Protein AF-A0AAV2QEU0-F1 (afdb_monomer)

Secondary structure (DSSP, 8-state):
-----------------EETTEEE-TTS-EEEPPHHHHHHEEEEETTEEEETTS-EEEPPHHHHHHHTT----S-TTSPPPEEEEETTEEEETTS-EEE--

Radius of gyration: 18.78 Å; Cα contacts (8 Å, |Δi|>4): 143; chains: 1; bounding box: 46×44×54 Å

Sequence (101 aa):
MKVMAAICLLVVGASAQVGPSGIISPDGNNVQFTHEQAHSIVVVGPSGLVTKDGKNIQLTHGQATLNAAIPVPAAPWAPATVLLDGPSGTVMSDGTLVQKR

Structure (mmCIF, N/CA/C/O backbone):
data_AF-A0AAV2QEU0-F1
#
_entry.id   AF-A0AAV2QEU0-F1
#
loop_
_atom_site.group_PDB
_atom_site.id
_atom_site.type_symbol
_atom_site.label_atom_id
_atom_site.label_alt_id
_atom_site.label_comp_id
_atom_site.label_asym_id
_atom_site.label_entity_id
_atom_site.label_seq_id
_atom_site.pdbx_PDB_ins_code
_atom_site.Cartn_x
_atom_site.Cartn_y
_atom_site.Cartn_z
_atom_site.occupancy
_atom_site.B_iso_or_equiv
_atom_site.auth_seq_id
_atom_site.auth_comp_id
_atom_site.auth_asym_id
_atom_site.auth_atom_id
_atom_site.pdbx_PDB_model_num
ATOM 1 N N . MET A 1 1 ? 34.685 32.460 -7.157 1.00 34.25 1 MET A N 1
ATOM 2 C CA . MET A 1 1 ? 35.546 31.426 -6.537 1.00 34.25 1 MET A CA 1
ATOM 3 C C . MET A 1 1 ? 34.652 30.568 -5.643 1.00 34.25 1 MET A C 1
ATOM 5 O O . MET A 1 1 ? 34.216 31.049 -4.615 1.00 34.25 1 MET A O 1
ATOM 9 N N . LYS A 1 2 ? 34.028 29.526 -6.210 1.00 37.78 2 LYS A N 1
ATOM 10 C CA . LYS A 1 2 ? 34.336 28.097 -5.974 1.00 37.78 2 LYS A CA 1
ATOM 11 C C . LYS A 1 2 ? 34.193 27.677 -4.500 1.00 37.78 2 LYS A C 1
ATOM 13 O O . LYS A 1 2 ? 35.189 27.498 -3.813 1.00 37.78 2 LYS A O 1
ATOM 18 N N . VAL A 1 3 ? 32.951 27.484 -4.053 1.00 43.78 3 VAL A N 1
ATOM 19 C CA . VAL A 1 3 ? 32.659 26.687 -2.854 1.00 43.78 3 VAL A CA 1
ATOM 20 C C . VAL A 1 3 ? 32.533 25.232 -3.304 1.00 43.78 3 VAL A C 1
ATOM 22 O O . VAL A 1 3 ? 31.608 24.878 -4.031 1.00 43.78 3 VAL A O 1
ATOM 25 N N . MET A 1 4 ? 33.512 24.411 -2.923 1.00 41.12 4 MET A N 1
ATOM 26 C CA . MET A 1 4 ? 33.369 22.957 -2.862 1.00 41.12 4 MET A CA 1
ATOM 27 C C . MET A 1 4 ? 32.362 22.644 -1.753 1.00 41.12 4 MET A C 1
ATOM 29 O O . MET A 1 4 ? 32.650 22.900 -0.587 1.00 41.12 4 MET A O 1
ATOM 33 N N . ALA A 1 5 ? 31.207 22.086 -2.103 1.00 45.12 5 ALA A N 1
ATOM 34 C CA . ALA A 1 5 ? 30.316 21.443 -1.147 1.00 45.12 5 ALA A CA 1
ATOM 35 C C . ALA A 1 5 ? 30.199 19.969 -1.536 1.00 45.12 5 ALA A C 1
ATOM 37 O O . ALA A 1 5 ? 29.816 19.631 -2.656 1.00 45.12 5 ALA A O 1
ATOM 38 N N . ALA A 1 6 ? 30.622 19.113 -0.611 1.00 46.16 6 ALA A N 1
ATOM 39 C CA . ALA A 1 6 ? 30.575 17.669 -0.715 1.00 46.16 6 ALA A CA 1
ATOM 40 C C . ALA A 1 6 ? 29.144 17.189 -1.000 1.00 46.16 6 ALA A C 1
ATOM 42 O O 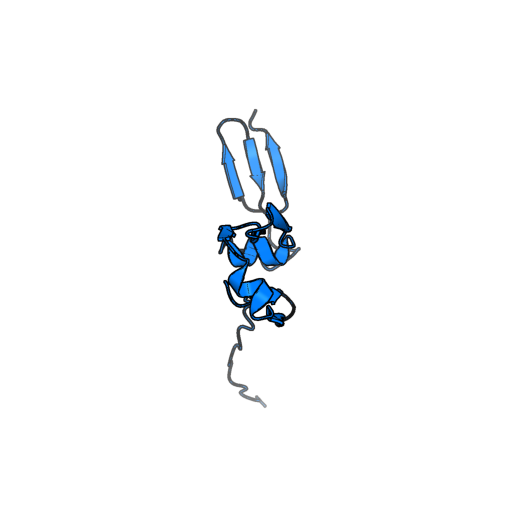. ALA A 1 6 ? 28.202 17.549 -0.294 1.00 46.16 6 ALA A O 1
ATOM 43 N N . ILE A 1 7 ? 28.997 16.343 -2.020 1.00 54.81 7 ILE A N 1
ATOM 44 C CA . ILE A 1 7 ? 27.777 15.581 -2.283 1.00 54.81 7 ILE A CA 1
ATOM 45 C C . ILE A 1 7 ? 27.722 14.458 -1.241 1.00 54.81 7 ILE A C 1
ATOM 47 O O . ILE A 1 7 ? 28.144 13.333 -1.482 1.00 54.81 7 ILE A O 1
ATOM 51 N N . CYS A 1 8 ? 27.220 14.775 -0.050 1.00 40.38 8 CYS A N 1
ATOM 52 C CA . CYS A 1 8 ? 26.521 13.788 0.763 1.00 40.38 8 CYS A CA 1
ATOM 53 C C . CYS A 1 8 ? 25.062 13.834 0.320 1.00 40.38 8 CYS A C 1
ATOM 55 O O . CYS A 1 8 ? 24.256 14.583 0.871 1.00 40.38 8 CYS A O 1
ATOM 57 N N . LEU A 1 9 ? 24.741 13.068 -0.726 1.00 40.47 9 LEU A N 1
ATOM 58 C CA . LEU A 1 9 ? 23.361 12.796 -1.100 1.00 40.47 9 LEU A CA 1
ATOM 59 C C . LEU A 1 9 ? 22.753 11.953 0.029 1.00 40.47 9 LEU A C 1
ATOM 61 O O . LEU A 1 9 ? 22.838 10.727 0.022 1.00 40.47 9 LEU A O 1
ATOM 65 N N . LEU A 1 10 ? 22.192 12.618 1.040 1.00 39.19 10 LEU A N 1
ATOM 66 C CA . LEU A 1 10 ? 21.263 11.994 1.971 1.00 39.19 10 LEU A CA 1
ATOM 67 C C . LEU A 1 10 ? 20.059 11.572 1.138 1.00 39.19 10 LEU A C 1
ATOM 69 O O . LEU A 1 10 ? 19.150 12.362 0.886 1.00 39.19 10 LEU A O 1
ATOM 73 N N . VAL A 1 11 ? 20.088 10.331 0.655 1.00 44.03 11 VAL A N 1
ATOM 74 C CA . VAL A 1 11 ? 18.895 9.692 0.127 1.00 44.03 11 VAL A CA 1
ATOM 75 C C . VAL A 1 11 ? 17.958 9.549 1.323 1.00 44.03 11 VAL A C 1
ATOM 77 O O . VAL A 1 11 ? 18.077 8.647 2.148 1.00 44.03 11 VAL A O 1
ATOM 80 N N . VAL A 1 12 ? 17.055 10.512 1.483 1.00 46.19 12 VAL A N 1
ATOM 81 C CA . VAL A 1 12 ? 15.865 10.322 2.307 1.00 46.19 12 VAL A CA 1
ATOM 82 C C . VAL A 1 12 ? 15.001 9.357 1.506 1.00 46.19 12 VAL A C 1
ATOM 84 O O . VAL A 1 12 ? 14.099 9.747 0.772 1.00 46.19 12 VAL A O 1
ATOM 87 N N . GLY A 1 13 ? 15.375 8.078 1.545 1.00 47.94 13 GLY A N 1
ATOM 88 C CA . GLY A 1 13 ? 14.518 7.012 1.074 1.00 47.94 13 GLY A CA 1
ATOM 89 C C . GLY A 1 13 ? 13.298 7.031 1.976 1.00 47.94 13 GLY A C 1
ATOM 90 O O . GLY A 1 13 ? 13.408 6.688 3.154 1.00 47.94 13 GLY A O 1
ATOM 91 N N . ALA A 1 14 ? 12.165 7.487 1.441 1.00 49.88 14 ALA A N 1
ATOM 92 C CA . ALA A 1 14 ? 10.860 7.323 2.057 1.00 49.88 14 ALA A CA 1
ATOM 93 C C . ALA A 1 14 ? 10.638 5.818 2.247 1.00 49.88 14 ALA A C 1
ATOM 95 O O . ALA A 1 14 ? 10.194 5.111 1.350 1.00 49.88 14 ALA A O 1
ATOM 96 N N . SER A 1 15 ? 11.059 5.303 3.394 1.00 51.94 15 SER A N 1
ATOM 97 C CA . SER A 1 15 ? 10.930 3.905 3.771 1.00 51.94 15 SER A CA 1
ATOM 98 C C . SER A 1 15 ? 9.584 3.774 4.460 1.00 51.94 15 SER A C 1
ATOM 100 O O . SER A 1 15 ? 9.499 3.751 5.682 1.00 51.94 15 SER A O 1
ATOM 102 N N . ALA A 1 16 ? 8.499 3.745 3.680 1.00 54.62 16 ALA A N 1
ATOM 103 C CA . ALA A 1 16 ? 7.227 3.326 4.247 1.00 54.62 16 ALA A CA 1
ATOM 104 C C . ALA A 1 16 ? 7.275 1.806 4.399 1.00 54.62 16 ALA A C 1
ATOM 106 O O . ALA A 1 16 ? 7.082 1.047 3.452 1.00 54.62 16 ALA A O 1
ATOM 107 N N . GLN A 1 17 ? 7.658 1.385 5.595 1.00 66.56 17 GLN A N 1
ATOM 108 C CA . GLN A 1 17 ? 7.848 -0.004 5.958 1.00 66.56 17 GLN A CA 1
ATOM 109 C C . GLN A 1 17 ? 6.730 -0.401 6.912 1.00 66.56 17 GLN A C 1
ATOM 111 O O . GLN A 1 17 ? 6.458 0.292 7.897 1.00 66.56 17 GLN A O 1
ATOM 116 N N . VAL A 1 18 ? 6.081 -1.521 6.609 1.00 74.25 18 VAL A N 1
ATOM 117 C CA . VAL A 1 18 ? 5.041 -2.094 7.457 1.00 74.25 18 VAL A CA 1
ATOM 118 C C . VAL A 1 18 ? 5.605 -3.339 8.101 1.00 74.25 18 VAL A C 1
ATOM 120 O O . VAL A 1 18 ? 6.125 -4.229 7.432 1.00 74.25 18 VAL A O 1
ATOM 123 N N . GLY A 1 19 ? 5.522 -3.392 9.422 1.00 76.25 19 GLY A N 1
ATOM 124 C CA . GLY A 1 19 ? 5.963 -4.545 10.182 1.00 76.25 19 GLY A CA 1
ATOM 125 C C . GLY A 1 19 ? 5.023 -4.851 11.340 1.00 76.25 19 GLY A C 1
ATOM 126 O O . GLY A 1 19 ? 4.091 -4.093 11.609 1.00 76.25 19 GLY A O 1
ATOM 127 N N . PRO A 1 20 ? 5.293 -5.938 12.079 1.00 73.50 20 PRO A N 1
ATOM 128 C CA . PRO A 1 20 ? 4.488 -6.332 13.236 1.00 73.50 20 PRO A CA 1
ATOM 129 C C . PRO A 1 20 ? 4.411 -5.259 14.334 1.00 73.50 20 PRO A C 1
ATOM 131 O O . PRO A 1 20 ? 3.504 -5.289 15.159 1.00 73.50 20 PRO A O 1
ATOM 134 N N . SER A 1 21 ? 5.356 -4.313 14.347 1.00 77.56 21 SER A N 1
ATOM 135 C CA . SER A 1 21 ? 5.477 -3.275 15.376 1.00 77.56 21 SER A CA 1
ATOM 136 C C . SER A 1 21 ? 4.865 -1.925 14.991 1.00 77.56 21 SER A C 1
ATOM 138 O O . SER A 1 21 ? 4.707 -1.070 15.861 1.00 77.56 21 SER A O 1
ATOM 140 N N . GLY A 1 22 ? 4.540 -1.690 13.717 1.00 79.62 22 GLY A N 1
ATOM 141 C CA . GLY A 1 22 ? 4.035 -0.391 13.279 1.00 79.62 22 GLY A CA 1
ATOM 142 C C . GLY A 1 22 ? 4.111 -0.155 11.776 1.00 79.62 22 GLY A C 1
ATOM 143 O O . GLY A 1 22 ? 4.531 -1.017 11.000 1.00 79.62 22 GLY A O 1
ATOM 144 N N . ILE A 1 23 ? 3.697 1.048 11.387 1.00 82.44 23 ILE A N 1
ATOM 145 C CA . ILE A 1 23 ? 3.676 1.532 10.008 1.00 82.44 23 ILE A CA 1
ATOM 146 C C . ILE A 1 23 ? 4.464 2.831 9.943 1.00 82.44 23 ILE A C 1
ATOM 148 O O . ILE A 1 23 ? 4.090 3.823 10.567 1.00 82.44 23 ILE A O 1
ATOM 152 N N . ILE A 1 24 ? 5.507 2.852 9.124 1.00 78.69 24 ILE A N 1
ATOM 153 C CA . ILE A 1 24 ? 6.139 4.100 8.706 1.00 78.69 24 ILE A CA 1
ATOM 154 C C . ILE A 1 24 ? 5.437 4.535 7.423 1.00 78.69 24 ILE A C 1
ATOM 156 O O . ILE A 1 24 ? 5.238 3.730 6.518 1.00 78.69 24 ILE A O 1
ATOM 160 N N . SER A 1 25 ? 4.997 5.785 7.360 1.00 77.50 25 SER A N 1
ATOM 161 C CA . SER A 1 25 ? 4.384 6.368 6.163 1.00 77.50 25 SER A CA 1
ATOM 162 C C . SER A 1 25 ? 5.454 6.977 5.250 1.00 77.50 25 SER A C 1
ATOM 164 O O . SER A 1 25 ? 6.537 7.306 5.736 1.00 77.50 25 SER A O 1
ATOM 166 N N . PRO A 1 26 ? 5.173 7.185 3.947 1.00 68.31 26 PRO A N 1
ATOM 167 C CA . PRO A 1 26 ? 6.137 7.788 3.020 1.00 68.31 26 PRO A CA 1
ATOM 168 C C . PRO A 1 26 ? 6.627 9.167 3.485 1.00 68.31 26 PRO A C 1
ATOM 170 O O . PRO A 1 26 ? 7.774 9.530 3.252 1.00 68.31 26 PRO A O 1
ATOM 173 N N . ASP A 1 27 ? 5.777 9.894 4.214 1.00 71.75 27 ASP A N 1
ATOM 174 C CA . ASP A 1 27 ? 6.070 11.212 4.786 1.00 71.75 27 ASP A CA 1
ATOM 175 C C . ASP A 1 27 ? 6.967 11.153 6.041 1.00 71.75 27 ASP A C 1
ATOM 177 O O . ASP A 1 27 ? 7.182 12.163 6.704 1.00 71.75 27 ASP A O 1
ATOM 181 N N . GLY A 1 28 ? 7.454 9.965 6.422 1.00 69.12 28 GLY A N 1
ATOM 182 C CA . GLY A 1 28 ? 8.282 9.743 7.612 1.00 69.12 28 GLY A CA 1
ATOM 183 C C . GLY A 1 28 ? 7.498 9.627 8.923 1.00 69.12 28 GLY A C 1
ATOM 184 O O . GLY A 1 28 ? 8.087 9.367 9.971 1.00 69.12 28 GLY A O 1
ATOM 185 N N . ASN A 1 29 ? 6.170 9.771 8.885 1.00 82.31 29 ASN A N 1
ATOM 186 C CA . ASN A 1 29 ? 5.316 9.595 10.058 1.00 82.31 29 ASN A CA 1
ATOM 187 C C . ASN A 1 29 ? 5.273 8.125 10.484 1.00 82.31 29 ASN A C 1
ATOM 189 O O . ASN A 1 29 ? 4.773 7.274 9.744 1.00 82.31 29 ASN A O 1
ATOM 193 N N . ASN A 1 30 ? 5.764 7.845 11.691 1.00 80.38 30 ASN A N 1
ATOM 194 C CA . ASN A 1 30 ? 5.741 6.517 12.289 1.00 80.38 30 ASN A CA 1
ATOM 195 C C . ASN A 1 30 ? 4.516 6.351 13.198 1.00 80.38 30 ASN A C 1
ATOM 197 O O . ASN A 1 30 ? 4.367 7.060 14.193 1.00 80.38 30 ASN A O 1
ATOM 201 N N . VAL A 1 31 ? 3.665 5.384 12.870 1.00 84.19 31 VAL A N 1
ATOM 202 C CA . VAL A 1 31 ? 2.563 4.924 13.712 1.00 84.19 31 VAL A CA 1
ATOM 203 C C . VAL A 1 31 ? 2.988 3.609 14.353 1.00 84.19 31 VAL A C 1
ATOM 205 O O . VAL A 1 31 ? 2.953 2.554 13.719 1.00 84.19 31 VAL A O 1
ATOM 208 N N . GLN A 1 32 ? 3.394 3.671 15.618 1.00 82.94 32 GLN A N 1
ATOM 209 C CA . GLN A 1 32 ? 3.739 2.483 16.390 1.00 82.94 32 GLN A CA 1
ATOM 210 C C . GLN A 1 32 ? 2.474 1.820 16.935 1.00 82.94 32 GLN A C 1
ATOM 212 O O . GLN A 1 32 ? 1.605 2.485 17.501 1.00 82.94 32 GLN A O 1
ATOM 217 N N . PHE A 1 33 ? 2.380 0.502 16.784 1.00 84.81 33 PHE A N 1
ATOM 218 C CA . PHE A 1 33 ? 1.278 -0.257 17.356 1.00 84.81 33 PHE A CA 1
ATOM 219 C C . PHE A 1 33 ? 1.434 -0.381 18.870 1.00 84.81 33 PHE A C 1
ATOM 221 O O . PHE A 1 33 ? 2.538 -0.563 19.393 1.0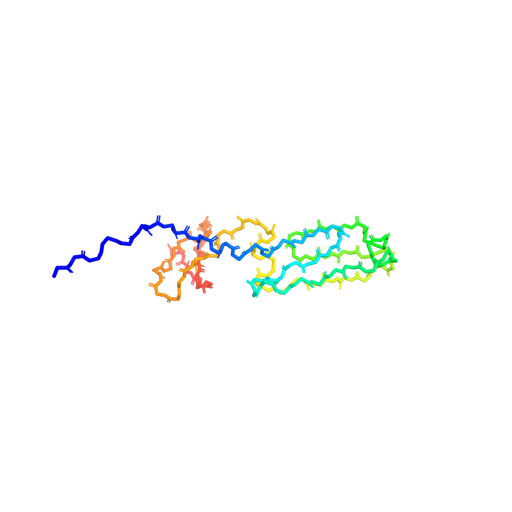0 84.81 33 PHE A O 1
ATOM 228 N N . THR A 1 34 ? 0.312 -0.317 19.587 1.00 84.50 34 THR A N 1
ATOM 229 C CA . THR A 1 34 ? 0.286 -0.719 20.995 1.00 84.50 34 THR A CA 1
ATOM 230 C C . THR A 1 34 ? 0.589 -2.215 21.107 1.00 84.50 34 THR A C 1
ATOM 232 O O . THR A 1 34 ? 0.448 -2.970 20.143 1.00 84.50 34 THR A O 1
ATOM 235 N N . HIS A 1 35 ? 0.990 -2.672 22.295 1.00 80.62 35 HIS A N 1
ATOM 236 C CA . HIS A 1 35 ? 1.294 -4.088 22.520 1.00 80.62 35 HIS A CA 1
ATOM 237 C C . HIS A 1 35 ? 0.119 -5.007 22.140 1.00 80.62 35 HIS A C 1
ATOM 239 O O . HIS A 1 35 ? 0.310 -6.035 21.494 1.00 80.62 35 HIS A O 1
ATOM 245 N N . GLU A 1 36 ? -1.104 -4.595 22.473 1.00 80.50 36 GLU A N 1
ATOM 246 C CA . GLU A 1 36 ? -2.331 -5.325 22.144 1.00 80.50 36 GLU A CA 1
ATOM 247 C C . GLU A 1 36 ? -2.587 -5.375 20.633 1.00 80.50 36 GLU A C 1
ATOM 249 O O . GLU A 1 36 ? -2.951 -6.421 20.095 1.00 80.50 36 GLU A O 1
ATOM 254 N N . GLN A 1 37 ? -2.341 -4.265 19.931 1.00 78.75 37 GLN A N 1
ATOM 255 C CA . GLN A 1 37 ? -2.495 -4.181 18.480 1.00 78.75 37 GLN A CA 1
ATOM 256 C C . GLN A 1 37 ? -1.474 -5.063 17.760 1.00 78.75 37 GLN A C 1
ATOM 258 O O . GLN A 1 37 ? -1.858 -5.841 16.891 1.00 78.75 37 GLN A O 1
ATOM 263 N N . ALA A 1 38 ? -0.203 -5.001 18.163 1.00 79.56 38 ALA A N 1
ATOM 264 C CA . ALA A 1 38 ? 0.858 -5.830 17.599 1.00 79.56 38 ALA A CA 1
ATOM 265 C C . ALA A 1 38 ? 0.589 -7.325 17.826 1.00 79.56 38 ALA A C 1
ATOM 267 O O . ALA A 1 38 ? 0.726 -8.138 16.915 1.00 79.56 38 ALA A O 1
ATOM 268 N N . HIS A 1 39 ? 0.130 -7.687 19.028 1.00 82.62 39 HIS A N 1
ATOM 269 C CA . HIS A 1 39 ? -0.217 -9.065 19.361 1.00 82.62 39 HIS A CA 1
ATOM 270 C C . HIS A 1 39 ? -1.472 -9.566 18.628 1.00 82.62 39 HIS A C 1
ATOM 272 O O . HIS A 1 39 ? -1.646 -10.778 18.477 1.00 82.62 39 HIS A O 1
ATOM 278 N N . SER A 1 40 ? -2.352 -8.671 18.170 1.00 83.62 40 SER A N 1
ATOM 279 C CA . SER A 1 40 ? -3.534 -9.038 17.388 1.00 83.62 40 SER A CA 1
ATOM 280 C C . SER A 1 40 ? -3.229 -9.228 15.898 1.00 83.62 40 SER A C 1
ATOM 282 O O . SER A 1 40 ? -4.040 -9.817 15.199 1.00 83.62 40 SER A O 1
ATOM 284 N N . ILE A 1 41 ? -2.073 -8.814 15.373 1.00 84.12 41 ILE A N 1
ATOM 285 C CA . ILE A 1 41 ? -1.740 -9.020 13.953 1.00 84.12 41 ILE A CA 1
ATOM 286 C C . ILE A 1 41 ? -1.457 -10.504 13.688 1.00 84.12 41 ILE A C 1
ATOM 288 O O . ILE A 1 41 ? -0.585 -11.106 14.309 1.00 84.12 41 ILE A O 1
ATOM 292 N N . VAL A 1 42 ? -2.191 -11.089 12.740 1.00 83.81 42 VAL A N 1
ATOM 293 C CA . VAL A 1 42 ? -2.030 -12.489 12.311 1.00 83.81 42 VAL A CA 1
ATOM 294 C C . VAL A 1 42 ? -1.237 -12.573 11.015 1.00 83.81 42 VAL A C 1
ATOM 296 O O . VAL A 1 42 ? -0.352 -13.414 10.886 1.00 83.81 42 VAL A O 1
ATOM 299 N N . VAL A 1 43 ? -1.549 -11.705 10.051 1.00 82.38 43 VAL A N 1
ATOM 300 C CA . VAL A 1 43 ? -0.916 -11.697 8.727 1.00 82.38 43 VAL A CA 1
ATOM 301 C C . VAL A 1 43 ? -0.582 -10.266 8.336 1.00 82.38 43 VAL A C 1
ATOM 303 O O . VAL A 1 43 ? -1.424 -9.377 8.462 1.00 82.38 43 VAL A O 1
ATOM 306 N N . VAL A 1 44 ? 0.630 -10.063 7.822 1.00 81.44 44 VAL A N 1
ATOM 307 C CA . VAL A 1 44 ? 1.051 -8.835 7.139 1.00 81.44 44 VAL A CA 1
ATOM 308 C C . VAL A 1 44 ? 1.261 -9.181 5.671 1.00 81.44 44 VAL A C 1
ATOM 310 O O . VAL A 1 44 ? 2.106 -10.010 5.344 1.00 81.44 44 VAL A O 1
ATOM 313 N N . GLY A 1 45 ? 0.457 -8.586 4.797 1.00 78.69 45 GLY A N 1
ATOM 314 C CA . GLY A 1 45 ? 0.548 -8.744 3.350 1.00 78.69 45 GLY A CA 1
ATOM 315 C C . GLY A 1 45 ? 0.994 -7.453 2.657 1.00 78.69 45 GLY A C 1
ATOM 316 O O . GLY A 1 45 ? 1.056 -6.398 3.292 1.00 78.69 45 GLY A O 1
ATOM 317 N N . PRO A 1 46 ? 1.251 -7.497 1.337 1.00 74.38 46 PRO A N 1
ATOM 318 C CA . PRO A 1 46 ? 1.698 -6.332 0.567 1.00 74.38 46 PRO A CA 1
ATOM 319 C C . PRO A 1 46 ? 0.768 -5.116 0.693 1.00 74.38 46 PRO A C 1
ATOM 321 O O . PRO A 1 46 ? 1.232 -3.980 0.704 1.00 74.38 46 PRO A O 1
ATOM 324 N N . SER A 1 47 ? -0.539 -5.357 0.836 1.00 73.94 47 SER A N 1
ATOM 325 C CA . SER A 1 47 ? -1.578 -4.320 0.847 1.00 73.94 47 SER A CA 1
ATOM 326 C C . SER A 1 47 ? -2.157 -3.998 2.229 1.00 73.94 47 SER A C 1
ATOM 328 O O . SER A 1 47 ? -2.955 -3.070 2.333 1.00 73.94 47 SER A O 1
ATOM 330 N N . GLY A 1 48 ? -1.820 -4.745 3.285 1.00 82.00 48 GLY A N 1
ATOM 331 C CA . GLY A 1 48 ? -2.585 -4.664 4.531 1.00 82.00 48 GLY A CA 1
ATOM 332 C C . GLY A 1 48 ? -2.175 -5.639 5.622 1.00 82.00 48 GLY A C 1
ATOM 333 O O . GLY A 1 48 ? -1.354 -6.529 5.414 1.00 82.00 48 GLY A O 1
ATOM 334 N N . LEU A 1 49 ? -2.800 -5.476 6.786 1.00 86.25 49 LEU A N 1
ATOM 335 C CA . LEU A 1 49 ? -2.697 -6.381 7.925 1.00 86.25 49 LEU A CA 1
ATOM 336 C C . LEU A 1 49 ? -4.068 -6.976 8.253 1.00 86.25 49 LEU A C 1
ATOM 338 O O . LEU A 1 49 ? -5.089 -6.300 8.126 1.00 86.25 49 LEU A O 1
ATOM 342 N N . VAL A 1 50 ? -4.083 -8.219 8.727 1.00 85.31 50 VAL A N 1
ATOM 343 C CA . VAL A 1 50 ? -5.286 -8.889 9.242 1.00 85.31 50 VAL A CA 1
ATOM 344 C C . VAL A 1 50 ? -5.107 -9.146 10.731 1.00 85.31 50 VAL A C 1
ATOM 346 O O . VAL A 1 50 ? -4.087 -9.709 11.139 1.00 85.31 50 VAL A O 1
ATOM 349 N N . THR A 1 51 ? -6.084 -8.738 11.542 1.00 85.31 51 THR A N 1
ATOM 350 C CA . THR A 1 51 ? -6.072 -8.971 12.991 1.00 85.31 51 THR A CA 1
ATOM 351 C C . THR A 1 51 ? -6.758 -10.284 13.382 1.00 85.31 51 THR A C 1
ATOM 353 O O . THR A 1 51 ? -7.526 -10.850 12.604 1.00 85.31 51 THR A O 1
ATOM 356 N N . LYS A 1 52 ? -6.519 -10.765 14.610 1.00 84.88 52 LYS A N 1
ATOM 357 C CA . LYS A 1 52 ? -7.136 -11.976 15.187 1.00 84.88 52 LYS A CA 1
ATOM 358 C C . LYS A 1 52 ? -8.658 -11.870 15.237 1.00 84.88 52 LYS A C 1
ATOM 360 O O . LYS A 1 52 ? -9.345 -12.871 15.075 1.00 84.88 52 LYS A O 1
ATOM 365 N N . ASP A 1 53 ? -9.163 -10.649 15.383 1.00 83.00 53 ASP A N 1
ATOM 366 C CA . ASP A 1 53 ? -10.592 -10.323 15.386 1.00 83.00 53 ASP A CA 1
ATOM 367 C C . ASP A 1 53 ? -11.204 -10.279 13.971 1.00 83.00 53 ASP A C 1
ATOM 369 O O . ASP A 1 53 ? -12.368 -9.922 13.804 1.00 83.00 53 ASP A O 1
ATOM 373 N N . GLY A 1 54 ? -10.420 -10.593 12.932 1.00 80.3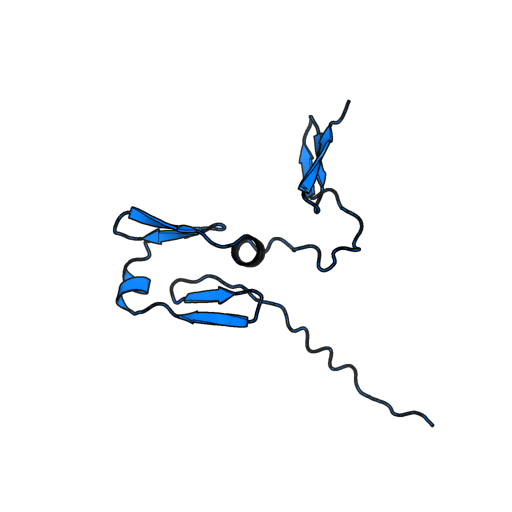1 54 GLY A N 1
ATOM 374 C CA . GLY A 1 54 ? -10.857 -10.580 11.535 1.00 80.31 54 GLY A CA 1
ATOM 375 C C . GLY A 1 54 ? -10.967 -9.181 10.925 1.00 80.31 54 GLY A C 1
ATOM 376 O O . GLY A 1 54 ? -11.565 -9.022 9.861 1.00 80.31 54 GLY A O 1
ATOM 377 N N . LYS A 1 55 ? -10.410 -8.151 11.577 1.00 85.50 55 LYS A N 1
ATOM 378 C CA . LYS A 1 55 ? -10.396 -6.786 11.042 1.00 85.50 55 LYS A CA 1
ATOM 379 C C . LYS A 1 55 ? -9.222 -6.608 10.085 1.00 85.50 55 LYS A C 1
ATOM 381 O O . LYS A 1 55 ? -8.077 -6.911 10.419 1.00 85.50 55 LYS A O 1
ATOM 386 N N . ASN A 1 56 ? -9.510 -6.018 8.930 1.00 82.62 56 ASN A N 1
ATOM 387 C CA . ASN A 1 56 ? -8.500 -5.695 7.930 1.00 82.62 56 ASN A CA 1
ATOM 388 C C . ASN A 1 56 ? -8.059 -4.237 8.084 1.00 82.62 56 ASN A C 1
ATOM 390 O O . ASN A 1 56 ? -8.879 -3.318 8.037 1.00 82.62 56 ASN A O 1
ATOM 394 N N . ILE A 1 57 ? -6.758 -4.029 8.257 1.00 83.88 57 ILE A N 1
ATOM 395 C CA . ILE A 1 57 ? -6.115 -2.717 8.217 1.00 83.88 57 ILE A CA 1
ATOM 396 C C . ILE A 1 57 ? -5.514 -2.567 6.823 1.00 83.88 57 ILE A C 1
ATOM 398 O O . ILE A 1 57 ? -4.513 -3.207 6.509 1.00 83.88 57 ILE A O 1
ATOM 402 N N . GLN A 1 58 ? -6.139 -1.745 5.982 1.00 82.56 58 GLN A N 1
ATOM 403 C CA . GLN A 1 58 ? -5.666 -1.503 4.620 1.00 82.56 58 GLN A CA 1
ATOM 404 C C . GLN A 1 58 ? -4.601 -0.411 4.605 1.00 82.56 58 GLN A C 1
ATOM 406 O O . GLN A 1 58 ? -4.783 0.648 5.208 1.00 82.56 58 GLN A O 1
ATOM 411 N N . LEU A 1 59 ? -3.504 -0.670 3.898 1.00 82.00 59 LEU A N 1
ATOM 412 C CA . LEU A 1 59 ? -2.455 0.315 3.671 1.00 82.00 59 LEU A CA 1
ATOM 413 C C . LEU A 1 59 ? -2.902 1.326 2.619 1.00 82.00 59 LEU A C 1
ATOM 415 O O . LEU A 1 59 ? -3.611 0.996 1.666 1.00 82.00 59 LEU A O 1
ATOM 419 N N . THR A 1 60 ? -2.447 2.568 2.766 1.00 79.12 60 THR A N 1
ATOM 420 C CA . THR A 1 60 ? -2.590 3.557 1.693 1.00 79.12 60 THR A CA 1
ATOM 421 C C . THR A 1 60 ? -1.737 3.154 0.489 1.00 79.12 60 THR A C 1
ATOM 423 O O . THR A 1 60 ? -0.786 2.384 0.619 1.00 79.12 60 THR A O 1
ATOM 426 N N . HIS A 1 61 ? -2.035 3.699 -0.693 1.00 70.69 61 HIS A N 1
ATOM 427 C CA . HIS A 1 61 ? -1.282 3.397 -1.916 1.00 70.69 61 HIS A CA 1
ATOM 428 C C . HIS A 1 61 ? 0.235 3.605 -1.743 1.00 70.69 61 HIS A C 1
ATOM 430 O O . HIS A 1 61 ? 1.023 2.746 -2.130 1.00 70.69 61 HIS A O 1
ATOM 436 N N . GLY A 1 62 ? 0.651 4.693 -1.084 1.00 69.31 62 GLY A N 1
ATOM 437 C CA . GLY A 1 62 ? 2.066 4.953 -0.801 1.00 69.31 62 GLY A CA 1
ATOM 438 C C . GLY A 1 62 ? 2.689 3.929 0.155 1.00 69.31 62 GLY A C 1
ATOM 439 O O . GLY A 1 62 ? 3.786 3.443 -0.099 1.00 69.31 62 GLY A O 1
ATOM 440 N N . GLN A 1 63 ? 1.974 3.548 1.217 1.00 72.88 63 GLN A N 1
ATOM 441 C CA . GLN A 1 63 ? 2.437 2.537 2.175 1.00 72.88 63 GLN A CA 1
ATOM 442 C C . GLN A 1 63 ? 2.516 1.140 1.541 1.00 72.88 63 GLN A C 1
ATOM 444 O O . GLN A 1 63 ? 3.500 0.439 1.740 1.00 72.88 63 GLN A O 1
ATOM 449 N N . ALA A 1 64 ? 1.514 0.746 0.750 1.00 72.25 64 ALA A N 1
ATOM 450 C CA . ALA A 1 64 ? 1.476 -0.546 0.069 1.00 72.25 64 ALA A CA 1
ATOM 451 C C . ALA A 1 64 ? 2.576 -0.669 -0.993 1.00 72.25 64 ALA A C 1
ATOM 453 O O . ALA A 1 64 ? 3.220 -1.710 -1.095 1.00 72.25 64 ALA A O 1
ATOM 454 N N . THR A 1 65 ? 2.820 0.395 -1.763 1.00 67.81 65 THR A N 1
ATOM 455 C CA . THR A 1 65 ?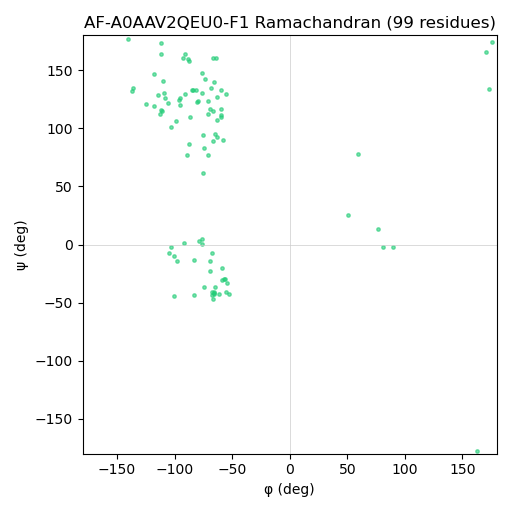 3.819 0.358 -2.841 1.00 67.81 65 THR A CA 1
ATOM 456 C C . THR A 1 65 ? 5.238 0.219 -2.285 1.00 67.81 65 THR A C 1
ATOM 458 O O . THR A 1 65 ? 6.022 -0.587 -2.780 1.00 67.81 65 THR A O 1
ATOM 461 N N . LEU A 1 66 ? 5.540 0.921 -1.191 1.00 68.25 66 LEU A N 1
ATOM 462 C CA . LEU A 1 66 ? 6.833 0.833 -0.507 1.00 68.25 66 LEU A CA 1
ATOM 463 C C . LEU A 1 66 ? 6.991 -0.470 0.297 1.00 68.25 66 LEU A C 1
ATOM 465 O O . LEU A 1 66 ? 8.065 -1.067 0.275 1.00 68.25 66 LEU A O 1
ATOM 469 N N . ASN A 1 67 ? 5.921 -0.972 0.923 1.00 69.88 67 ASN A N 1
ATOM 470 C CA . ASN A 1 67 ? 5.911 -2.266 1.615 1.00 69.88 67 ASN A CA 1
ATOM 471 C C . ASN A 1 67 ? 6.110 -3.453 0.657 1.00 69.88 67 ASN A C 1
ATOM 473 O O . ASN A 1 67 ? 6.784 -4.423 0.991 1.00 69.88 67 ASN A O 1
ATOM 477 N N . ALA A 1 68 ? 5.553 -3.373 -0.553 1.00 64.88 68 ALA A N 1
ATOM 478 C CA . ALA A 1 68 ? 5.715 -4.392 -1.587 1.00 64.88 68 ALA A CA 1
ATOM 479 C C . ALA A 1 68 ? 7.093 -4.347 -2.280 1.00 64.88 68 ALA A C 1
ATOM 481 O O . ALA A 1 68 ? 7.328 -5.137 -3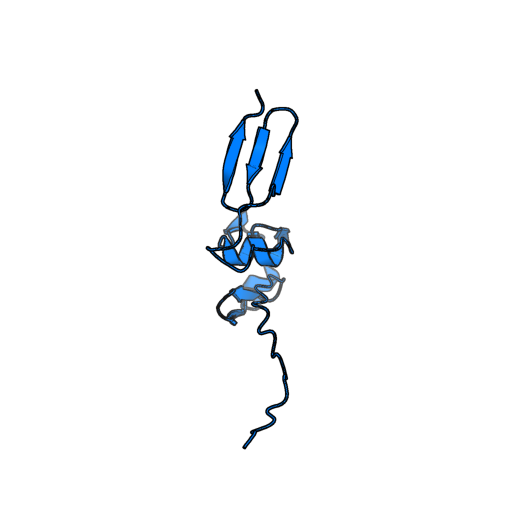.193 1.00 64.88 68 ALA A O 1
ATOM 482 N N . ALA A 1 69 ? 7.982 -3.422 -1.881 1.00 57.97 69 ALA A N 1
ATOM 483 C CA . ALA A 1 69 ? 9.249 -3.123 -2.554 1.00 57.97 69 ALA A CA 1
ATOM 484 C C . ALA A 1 69 ? 9.084 -2.881 -4.069 1.00 57.97 69 ALA A C 1
ATOM 486 O O . ALA A 1 69 ? 10.017 -3.081 -4.848 1.00 57.97 69 ALA A O 1
ATOM 487 N N . ILE A 1 70 ? 7.890 -2.448 -4.491 1.00 54.53 70 ILE A N 1
ATOM 488 C CA . ILE A 1 70 ? 7.623 -2.067 -5.872 1.00 54.53 70 ILE A CA 1
ATOM 489 C C . ILE A 1 70 ? 8.168 -0.645 -6.018 1.00 54.53 70 ILE A C 1
ATOM 491 O O . ILE A 1 70 ? 7.761 0.238 -5.260 1.00 54.53 70 ILE A O 1
ATOM 495 N N . PRO A 1 71 ? 9.094 -0.382 -6.953 1.00 51.56 71 PRO A N 1
ATOM 496 C CA . PRO A 1 71 ? 9.574 0.971 -7.175 1.00 51.56 71 PRO A CA 1
ATOM 497 C C . PRO A 1 71 ? 8.394 1.867 -7.575 1.00 51.56 71 PRO A C 1
ATOM 499 O O . PRO A 1 71 ? 7.838 1.714 -8.662 1.00 51.56 71 PRO A O 1
ATOM 502 N N . VAL A 1 72 ? 8.006 2.812 -6.713 1.00 53.59 72 VAL A N 1
ATOM 503 C CA . VAL A 1 72 ? 7.208 3.964 -7.156 1.00 53.59 72 VAL A CA 1
ATOM 504 C C . VAL A 1 72 ? 8.096 4.722 -8.146 1.00 53.59 72 VAL A C 1
ATOM 506 O O . VAL A 1 72 ? 9.233 5.044 -7.779 1.00 53.59 72 VAL A O 1
ATOM 509 N N . PRO A 1 73 ? 7.645 5.035 -9.374 1.00 52.53 73 PRO A N 1
ATOM 510 C CA . PRO A 1 73 ? 8.378 5.971 -10.206 1.00 52.53 73 PRO A CA 1
ATOM 511 C C . PRO A 1 73 ? 8.456 7.301 -9.458 1.00 52.53 73 PRO A C 1
ATOM 513 O O . PRO A 1 73 ? 7.460 7.994 -9.252 1.00 52.53 73 PRO A O 1
ATOM 516 N N . ALA A 1 74 ? 9.659 7.635 -9.003 1.00 53.31 74 ALA A N 1
ATOM 517 C CA . ALA A 1 74 ? 9.954 8.844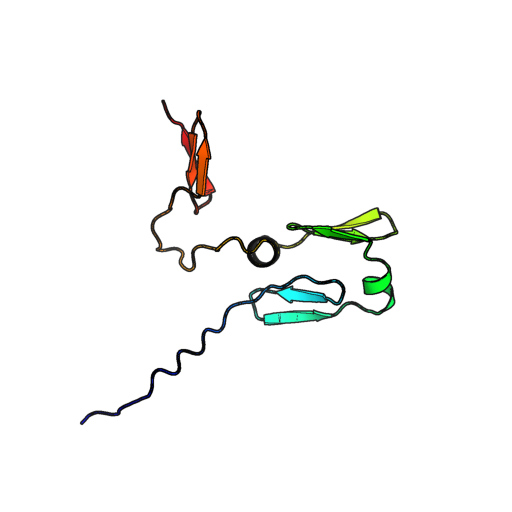 -8.257 1.00 53.31 74 ALA A CA 1
ATOM 518 C C . ALA A 1 74 ? 9.981 10.064 -9.190 1.00 53.31 74 ALA A C 1
ATOM 520 O O . ALA A 1 74 ? 11.029 10.671 -9.356 1.00 53.31 74 ALA A O 1
ATOM 521 N N . ALA A 1 75 ? 8.867 10.386 -9.853 1.00 53.59 75 ALA A N 1
ATOM 522 C CA . ALA A 1 75 ? 8.598 11.691 -10.462 1.00 53.59 75 ALA A CA 1
ATOM 523 C C . ALA A 1 75 ? 7.304 11.665 -11.300 1.00 53.59 75 ALA A C 1
ATOM 525 O O . ALA A 1 75 ? 7.186 10.816 -12.180 1.00 53.59 75 ALA A O 1
ATOM 526 N N . PRO A 1 76 ? 6.406 12.663 -11.167 1.00 54.72 76 PRO A N 1
ATOM 527 C CA . PRO A 1 76 ? 5.264 12.836 -12.076 1.00 54.72 76 PRO A CA 1
ATOM 528 C C . PRO A 1 76 ? 5.668 13.229 -13.511 1.00 54.72 76 PRO A C 1
ATOM 530 O O . PRO A 1 76 ? 4.819 13.291 -14.392 1.00 54.72 76 PRO A O 1
ATOM 533 N N . TRP A 1 77 ? 6.952 13.515 -13.751 1.00 56.25 77 TRP A N 1
ATOM 534 C CA . TRP A 1 77 ? 7.516 13.818 -15.071 1.00 56.25 77 TRP A CA 1
ATOM 535 C C . TRP A 1 77 ? 8.300 12.647 -15.681 1.00 56.25 77 TRP A C 1
ATOM 537 O O . TRP A 1 77 ? 8.800 12.771 -16.799 1.00 56.25 77 TRP A O 1
ATOM 547 N N . ALA A 1 78 ? 8.441 11.524 -14.969 1.00 57.62 78 ALA A N 1
ATOM 548 C CA . ALA A 1 78 ? 9.069 10.341 -15.540 1.00 57.62 78 ALA A CA 1
ATOM 549 C C . ALA A 1 78 ? 8.155 9.764 -16.635 1.00 57.62 78 ALA A C 1
ATOM 551 O O . ALA A 1 78 ? 6.946 9.658 -16.414 1.00 57.62 78 ALA A O 1
ATOM 552 N N . PRO A 1 79 ? 8.693 9.398 -17.814 1.00 62.56 79 PRO A N 1
ATOM 553 C CA . PRO A 1 79 ? 7.881 8.777 -18.849 1.00 62.56 79 PRO A CA 1
ATOM 554 C C . PRO A 1 79 ? 7.275 7.486 -18.299 1.00 62.56 79 PRO A C 1
ATOM 556 O O . PRO A 1 79 ? 7.979 6.687 -17.678 1.00 62.56 79 PRO A O 1
ATOM 559 N N . ALA A 1 80 ? 5.976 7.293 -18.524 1.00 67.75 80 ALA A N 1
ATOM 560 C CA . ALA A 1 80 ? 5.276 6.098 -18.086 1.00 67.75 80 ALA A CA 1
ATOM 561 C C . ALA A 1 80 ? 5.926 4.864 -18.730 1.00 67.75 80 ALA A C 1
ATOM 563 O O . ALA A 1 80 ? 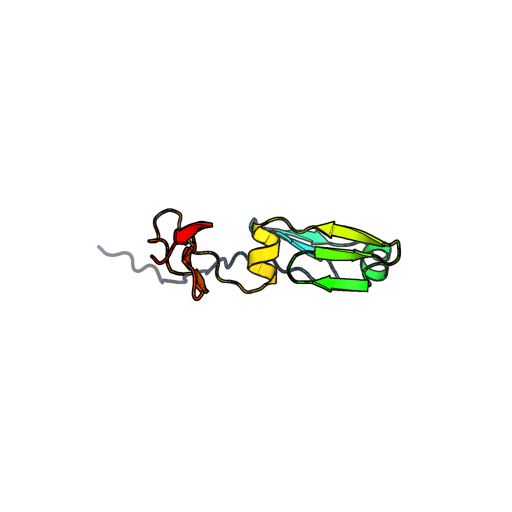5.972 4.729 -19.955 1.00 67.75 80 ALA A O 1
ATOM 564 N N . THR A 1 81 ? 6.483 3.983 -17.903 1.00 75.06 81 THR A N 1
ATOM 565 C CA . THR A 1 81 ? 7.122 2.745 -18.353 1.00 75.06 81 THR A CA 1
ATOM 566 C C . THR A 1 81 ? 6.110 1.609 -18.342 1.00 75.06 81 THR A C 1
ATOM 568 O O . THR A 1 81 ? 5.073 1.693 -17.688 1.00 75.06 81 THR A O 1
ATOM 571 N N . VAL A 1 82 ? 6.372 0.530 -19.081 1.00 77.38 82 VAL A N 1
ATOM 572 C CA . VAL A 1 82 ? 5.517 -0.661 -19.006 1.00 77.38 82 VAL A CA 1
ATOM 573 C C . VAL A 1 82 ? 5.747 -1.329 -17.652 1.00 77.38 82 VAL A C 1
ATOM 575 O O . VAL A 1 82 ? 6.833 -1.837 -17.386 1.00 77.38 82 VAL A O 1
ATOM 578 N N . LEU A 1 83 ? 4.723 -1.299 -16.802 1.00 79.44 83 LEU A N 1
ATOM 579 C CA . LEU A 1 83 ? 4.725 -1.913 -15.478 1.00 79.44 83 LEU A CA 1
ATOM 580 C C . LEU A 1 83 ? 4.383 -3.403 -15.564 1.00 79.44 83 LEU A C 1
ATOM 582 O O . LEU A 1 83 ? 5.026 -4.221 -14.914 1.00 79.44 83 LEU A O 1
ATOM 586 N N . LEU A 1 84 ? 3.385 -3.758 -16.377 1.00 78.75 84 LEU A N 1
ATOM 587 C CA . LEU A 1 84 ? 3.007 -5.144 -16.654 1.00 78.75 84 LEU A CA 1
ATOM 588 C C . LEU A 1 84 ? 2.740 -5.298 -18.145 1.00 78.75 84 LEU A C 1
ATOM 590 O O . LEU A 1 84 ? 1.996 -4.506 -18.721 1.00 78.75 84 LEU A O 1
ATOM 594 N N . ASP A 1 85 ? 3.313 -6.329 -18.759 1.00 83.44 85 ASP A N 1
ATOM 595 C CA . ASP A 1 85 ? 3.032 -6.679 -20.147 1.00 83.44 85 ASP A CA 1
ATOM 596 C C . ASP A 1 85 ? 2.298 -8.022 -20.217 1.00 83.44 85 ASP A C 1
ATOM 598 O O . ASP A 1 85 ? 2.849 -9.065 -19.865 1.00 83.44 85 ASP A O 1
ATOM 602 N N . GLY A 1 86 ? 1.036 -7.980 -20.641 1.00 85.50 86 GLY A N 1
ATOM 603 C CA . GLY A 1 86 ? 0.190 -9.146 -20.835 1.00 85.50 86 GLY A CA 1
ATOM 604 C C . GLY A 1 86 ? -0.126 -9.406 -22.314 1.00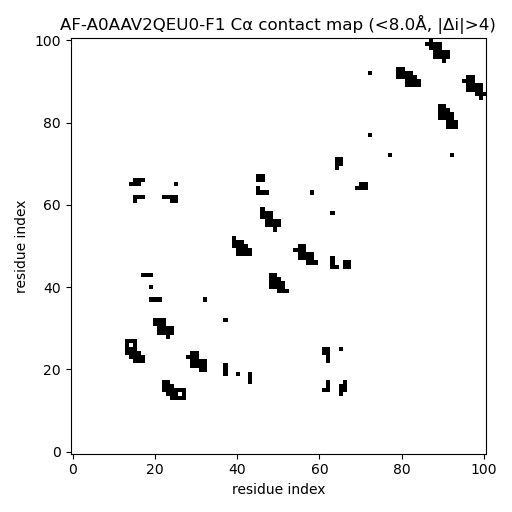 85.50 86 GLY A C 1
ATOM 605 O O . GLY A 1 86 ? -0.013 -8.511 -23.155 1.00 85.50 86 GLY A O 1
ATOM 606 N N . PRO A 1 87 ? -0.611 -10.617 -22.656 1.00 82.94 87 PRO A N 1
ATOM 607 C CA . PRO A 1 87 ? -0.931 -10.989 -24.039 1.00 82.94 87 PRO A CA 1
ATOM 608 C C . PRO A 1 87 ? -1.948 -10.055 -24.713 1.00 82.94 87 PRO A C 1
ATOM 610 O O . PRO A 1 87 ? -1.910 -9.876 -25.925 1.00 82.94 87 PRO A O 1
ATOM 613 N N . SER A 1 88 ? -2.850 -9.455 -23.930 1.00 82.31 88 SER A N 1
ATOM 614 C CA . SER A 1 88 ? -3.926 -8.581 -24.416 1.00 82.31 88 SER A CA 1
ATOM 615 C C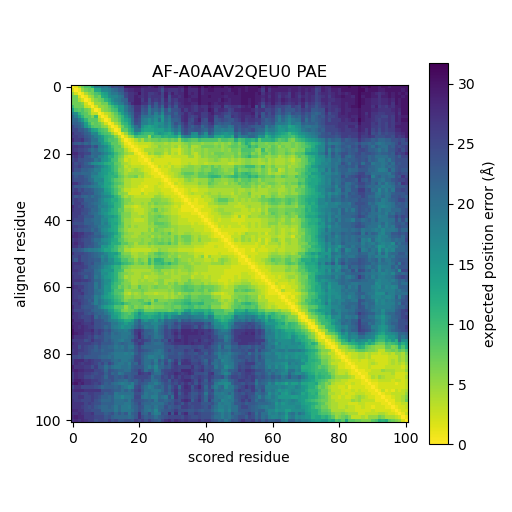 . SER A 1 88 ? -3.635 -7.082 -24.262 1.00 82.31 88 SER A C 1
ATOM 617 O O . SER A 1 88 ? -4.383 -6.258 -24.783 1.00 82.31 88 SER A O 1
ATOM 619 N N . GLY A 1 89 ? -2.578 -6.688 -23.548 1.00 85.38 89 GLY A N 1
ATOM 620 C CA . GLY A 1 89 ? -2.341 -5.279 -23.236 1.00 85.38 89 GLY A CA 1
ATOM 621 C C . GLY A 1 89 ? -1.226 -5.045 -22.229 1.00 85.38 89 GLY A C 1
ATOM 622 O O . GLY A 1 89 ? -0.792 -5.963 -21.537 1.00 85.38 89 GLY A O 1
ATOM 623 N N . THR A 1 90 ? -0.788 -3.795 -22.140 1.00 86.94 90 THR A N 1
ATOM 624 C CA . THR A 1 90 ? 0.187 -3.331 -21.160 1.00 86.94 90 THR A CA 1
ATOM 625 C C . THR A 1 90 ? -0.466 -2.420 -20.126 1.00 86.94 90 THR A C 1
ATOM 627 O O . THR A 1 90 ? -1.317 -1.588 -20.441 1.00 86.94 90 THR A O 1
ATOM 630 N N . VAL A 1 91 ? -0.050 -2.576 -18.872 1.00 82.88 91 VAL A N 1
ATOM 631 C CA . VAL A 1 91 ? -0.298 -1.616 -17.794 1.00 82.88 91 VAL A CA 1
ATOM 632 C C . VAL A 1 91 ? 0.934 -0.732 -17.703 1.00 82.88 91 VAL A C 1
ATOM 634 O O . VAL A 1 91 ? 2.052 -1.238 -17.590 1.00 82.88 91 VAL A O 1
ATOM 637 N N . MET A 1 92 ? 0.746 0.576 -17.766 1.00 83.69 92 MET A N 1
ATOM 638 C CA . MET A 1 92 ? 1.809 1.560 -17.624 1.00 83.69 92 MET A CA 1
ATOM 639 C C . MET A 1 92 ? 2.028 1.914 -16.144 1.00 83.69 92 MET A C 1
ATOM 641 O O . MET A 1 92 ? 1.152 1.725 -15.300 1.00 83.69 92 MET A O 1
ATOM 645 N N . SER A 1 93 ? 3.210 2.423 -15.807 1.00 72.44 93 SER A N 1
ATOM 646 C CA . SER A 1 93 ? 3.615 2.760 -14.438 1.00 72.44 93 SER A CA 1
ATOM 647 C C . SER A 1 93 ? 2.869 3.958 -13.843 1.00 72.44 93 SER A C 1
ATOM 649 O O . SER A 1 93 ? 2.940 4.184 -12.640 1.00 72.44 93 SER A O 1
ATOM 651 N N . ASP A 1 94 ? 2.174 4.725 -14.679 1.00 71.31 94 ASP A N 1
ATOM 652 C CA . ASP A 1 94 ? 1.268 5.812 -14.297 1.00 71.31 94 ASP A CA 1
ATOM 653 C C . ASP A 1 94 ? -0.192 5.340 -14.126 1.00 71.31 94 ASP A C 1
ATOM 655 O O . ASP A 1 94 ? -1.071 6.141 -13.816 1.00 71.31 94 ASP A O 1
ATOM 659 N N . GLY A 1 95 ? -0.457 4.042 -14.316 1.00 72.19 95 GLY A N 1
ATOM 660 C CA . GLY A 1 95 ? -1.788 3.441 -14.236 1.00 72.19 95 GLY A CA 1
ATOM 661 C C . GLY A 1 95 ? -2.565 3.419 -15.556 1.00 72.19 95 GLY A C 1
ATOM 662 O O . GLY A 1 95 ? -3.664 2.864 -15.593 1.00 72.19 95 GLY A O 1
ATOM 663 N N . THR A 1 96 ? -2.017 3.965 -16.646 1.00 84.06 96 THR A N 1
ATOM 664 C CA . THR A 1 96 ? -2.642 3.908 -17.975 1.00 84.06 96 THR A CA 1
ATOM 665 C C . THR A 1 96 ? -2.690 2.466 -18.495 1.00 84.06 96 THR A C 1
ATOM 667 O O . THR A 1 96 ? -1.731 1.710 -18.350 1.00 84.06 96 THR A O 1
ATOM 670 N N . LEU A 1 97 ? -3.795 2.069 -19.134 1.00 83.81 97 LEU A N 1
ATOM 671 C CA . LEU A 1 97 ? -3.934 0.760 -19.783 1.00 83.81 97 LEU A CA 1
ATOM 672 C C . LEU A 1 97 ? -3.862 0.919 -21.303 1.00 83.81 97 LEU A C 1
ATOM 674 O O . LEU A 1 97 ? -4.680 1.627 -21.889 1.00 83.81 97 LEU A O 1
ATOM 678 N N . VAL A 1 98 ? -2.913 0.239 -21.948 1.00 85.25 98 VAL A N 1
ATOM 679 C CA . VAL A 1 98 ? -2.773 0.228 -23.409 1.00 85.25 98 VAL A CA 1
ATOM 680 C C . VAL A 1 98 ? -3.121 -1.157 -23.933 1.00 85.25 98 VAL A C 1
ATOM 682 O O . VAL A 1 98 ? -2.436 -2.141 -23.662 1.00 85.25 98 VAL A O 1
ATOM 685 N N . GLN A 1 99 ? -4.196 -1.249 -24.709 1.00 84.94 99 GLN A N 1
ATOM 686 C CA . GLN A 1 99 ? -4.601 -2.508 -25.322 1.00 84.94 99 GLN A CA 1
ATOM 687 C C . GLN A 1 99 ? -3.707 -2.830 -26.524 1.00 84.94 99 GLN A C 1
ATOM 689 O O . GLN A 1 99 ? -3.523 -1.998 -27.415 1.00 84.94 99 GLN A O 1
ATOM 694 N N . LYS A 1 100 ? -3.185 -4.058 -26.569 1.00 79.56 100 LYS A N 1
ATOM 695 C CA . LYS A 1 100 ? -2.500 -4.575 -27.755 1.00 79.56 100 LYS A CA 1
ATOM 696 C C . LYS A 1 100 ? -3.576 -5.025 -28.747 1.00 79.56 100 LYS A C 1
ATOM 698 O O . LYS A 1 100 ? -4.462 -5.792 -28.372 1.00 79.56 100 LYS A O 1
ATOM 703 N N . ARG A 1 101 ? -3.551 -4.475 -29.964 1.00 73.69 101 ARG A N 1
ATOM 704 C CA . ARG A 1 101 ? -4.482 -4.845 -31.039 1.00 73.69 101 ARG A CA 1
ATOM 705 C C . ARG A 1 101 ? -4.030 -6.121 -31.733 1.00 73.69 101 ARG A C 1
ATOM 707 O O . ARG A 1 101 ? -2.802 -6.258 -31.920 1.00 73.69 101 ARG A O 1
#

Organism: Meganyctiphanes norvegica (NCBI:txid48144)

InterPro domains:
  IPR012539 Crustacean cuticle [PF08140] (19-59)
  IPR012539 Crustacean cuticle [PF08140] (80-100)

pLDDT: mean 70.91, std 14.55, range [34.25, 86.94]

Foldseek 3Di:
DDDDDDPPPPPPQQQQADDLQFTQFSVRDTDGDDPVSSVQFDDDDLFFTAGVVRDTGGDDPRSSCNHNVPDQPPDPPPPFDFPDDDPQWTQTSVRDIGGDD

Nearest PDB structures (foldseek):
  4fk9-assembly1_A  TM=3.630E-01  e=3.402E+00  Streptomyces sp. SirexAA-E
  2hnw-assembly3_E-2  TM=3.267E-01  e=3.402E+00  Bos taurus

Mean predicted aligned error: 15.06 Å

Solvent-accessible surface area (backbone atoms only — not comparable to full-atom values): 6202 Å² total; per-residue (Å²): 136,88,81,88,74,82,87,73,78,76,75,80,69,58,64,6,44,70,54,74,61,29,38,28,32,52,89,70,52,71,49,71,49,53,73,69,57,31,70,31,54,73,48,82,55,55,53,31,36,34,32,75,88,71,49,73,48,74,47,52,73,64,31,19,36,42,48,54,70,45,83,70,77,92,46,100,81,56,78,71,45,81,66,42,85,52,98,62,27,33,36,30,64,77,71,51,75,48,74,57,130